Protein AF-A0A8T7CKW5-F1 (afdb_monomer_lite)

Sequence (120 aa):
MNAFRTPLTLMFVALTGCLHGYGSVAALRADAETVFRQHNQVSSELMLALPGLDPQDPLSDALSEADRAMLAACEPLNELAIAHREGQAIPAAQRRKLPGTIAGCREATAATRVLLERLP

Radius of gyration: 20.12 Å; chains: 1; bounding box: 56×38×63 Å

Secondary structure (DSSP, 8-state):
----------------------SSHHHHHHHHHHHHHHHHHHHHHHHHHGGGS-TT-HHHHHHHHHHHHHHHHHHHHHHHHHHHHTTPPPPHHHHHHHHHHHHHHHHHHHHHHHHHTT--

pLDDT: mean 83.84, std 18.57, range [36.72, 98.44]

Foldseek 3Di:
DDDDDDDDPPPPPPPPPDPPPQPDPVSLVVLLVVLVVLLVVLVVLCVVPLVVDDPPDPLSVVLVVLNVQLCVLQVLSVVVVVCVVVVHDDDPVSVVCSVVSSVSNNVSSVSSVVSSVPDD

Structure (mmCIF, N/CA/C/O backbone):
data_AF-A0A8T7CKW5-F1
#
_entry.id   AF-A0A8T7CKW5-F1
#
loop_
_atom_site.group_PDB
_atom_site.id
_atom_site.type_symbol
_atom_site.label_atom_id
_atom_site.label_alt_id
_atom_site.label_comp_id
_atom_site.label_asym_id
_atom_site.label_entity_id
_atom_site.label_seq_id
_atom_site.pdbx_PDB_ins_code
_atom_site.Cartn_x
_atom_site.Cartn_y
_atom_site.Cartn_z
_atom_site.occupancy
_atom_site.B_iso_or_equiv
_atom_site.auth_seq_id
_atom_site.auth_comp_id
_atom_site.auth_asym_id
_atom_site.auth_atom_id
_atom_site.pdbx_PDB_model_num
ATOM 1 N N . MET A 1 1 ? -38.520 27.308 -40.537 1.00 42.59 1 MET A N 1
ATOM 2 C CA . MET A 1 1 ? -37.134 27.426 -40.032 1.00 42.59 1 MET A CA 1
ATOM 3 C C . MET A 1 1 ? -37.139 26.829 -38.635 1.00 42.59 1 MET A C 1
ATOM 5 O O . MET A 1 1 ? -37.649 27.452 -37.716 1.00 42.59 1 MET A O 1
ATOM 9 N N . ASN A 1 2 ? -36.744 25.559 -38.529 1.00 36.72 2 ASN A N 1
ATOM 10 C CA . ASN A 1 2 ? -36.928 24.739 -37.331 1.00 36.72 2 ASN A CA 1
ATOM 11 C C . ASN A 1 2 ? -35.720 24.881 -36.404 1.00 36.72 2 ASN A C 1
ATOM 13 O O . ASN A 1 2 ? -34.601 24.554 -36.791 1.00 36.72 2 ASN A O 1
ATOM 17 N N . ALA A 1 3 ? -35.965 25.357 -35.184 1.00 42.66 3 ALA A N 1
ATOM 18 C CA . ALA A 1 3 ? -34.990 25.377 -34.107 1.00 42.66 3 ALA A CA 1
ATOM 19 C C . ALA A 1 3 ? -34.771 23.944 -33.593 1.00 42.66 3 ALA A C 1
ATOM 21 O O . ALA A 1 3 ? -35.675 23.331 -33.021 1.00 42.66 3 ALA A O 1
ATOM 22 N N . PHE A 1 4 ? -33.574 23.403 -33.820 1.00 43.09 4 PHE A N 1
ATOM 23 C CA . PHE A 1 4 ? -33.149 22.126 -33.258 1.00 43.09 4 PHE A CA 1
ATOM 24 C C . PHE A 1 4 ? -32.917 22.284 -31.752 1.00 43.09 4 PHE A C 1
ATOM 26 O O . PHE A 1 4 ? -31.966 22.921 -31.306 1.00 43.09 4 PHE A O 1
ATOM 33 N N . ARG A 1 5 ? -33.819 21.689 -30.969 1.00 47.44 5 ARG A N 1
ATOM 34 C CA . ARG A 1 5 ? -33.602 21.329 -29.568 1.00 47.44 5 ARG A CA 1
ATOM 35 C C . ARG A 1 5 ? -32.653 20.130 -29.533 1.00 47.44 5 ARG A C 1
ATOM 37 O O . ARG A 1 5 ? -33.051 19.043 -29.941 1.00 47.44 5 ARG A O 1
ATOM 44 N N . THR A 1 6 ? -31.441 20.297 -29.021 1.00 47.09 6 THR A N 1
ATOM 45 C CA . THR A 1 6 ? -30.601 19.169 -28.590 1.00 47.09 6 THR A CA 1
ATOM 46 C C . THR A 1 6 ? -30.692 19.023 -27.073 1.00 47.09 6 THR A C 1
ATOM 48 O O . THR A 1 6 ? -30.446 20.000 -26.360 1.00 47.09 6 THR A O 1
ATOM 51 N N . PRO A 1 7 ? -31.083 17.845 -26.559 1.00 48.16 7 PRO A N 1
ATOM 52 C CA . PRO A 1 7 ? -31.184 17.605 -25.133 1.00 48.16 7 PRO A CA 1
ATOM 53 C C . PRO A 1 7 ? -29.799 17.465 -24.497 1.00 48.16 7 PRO A C 1
ATOM 55 O O . PRO A 1 7 ? -28.879 16.872 -25.054 1.00 48.16 7 PRO A O 1
ATOM 58 N N . LEU A 1 8 ? -29.717 18.027 -23.296 1.00 44.16 8 LEU A N 1
ATOM 59 C CA . LEU A 1 8 ? -28.691 17.854 -22.284 1.00 44.16 8 LEU A CA 1
ATOM 60 C C . LEU A 1 8 ? -28.488 16.350 -22.017 1.00 44.16 8 LEU A C 1
ATOM 62 O O . LEU A 1 8 ? -29.241 15.742 -21.256 1.00 44.16 8 LEU A O 1
ATOM 66 N N . THR A 1 9 ? -27.504 15.730 -22.668 1.00 44.56 9 THR A N 1
ATOM 67 C CA . THR A 1 9 ? -27.091 14.360 -22.353 1.00 44.56 9 THR A CA 1
ATOM 68 C C . THR A 1 9 ? -26.414 14.389 -20.989 1.00 44.56 9 THR A C 1
ATOM 70 O O . THR A 1 9 ? -25.227 14.687 -20.870 1.00 44.56 9 THR A O 1
ATOM 73 N N . LEU A 1 10 ? -27.203 14.128 -19.944 1.00 43.72 10 LEU A N 1
ATOM 74 C CA . LEU A 1 10 ? -26.719 13.725 -18.633 1.00 43.72 10 LEU A CA 1
ATOM 75 C C . LEU A 1 10 ? -25.820 12.503 -18.831 1.00 43.72 10 LEU A C 1
ATOM 77 O O . LEU A 1 10 ? -26.285 11.370 -18.951 1.00 43.72 10 LEU A O 1
ATOM 81 N N . MET A 1 11 ? -24.518 12.745 -18.879 1.00 40.19 11 MET A N 1
ATOM 82 C CA . MET A 1 11 ? -23.512 11.710 -18.758 1.00 40.19 11 MET A CA 1
ATOM 83 C C . MET A 1 11 ? -23.482 11.314 -17.277 1.00 40.19 11 MET A C 1
ATOM 85 O O . MET A 1 11 ? -22.669 11.795 -16.493 1.00 40.19 11 MET A O 1
ATOM 89 N N . PHE A 1 12 ? -24.447 10.478 -16.880 1.00 41.03 12 PHE A N 1
ATOM 90 C CA . PHE A 1 12 ? -24.361 9.657 -15.678 1.00 41.03 12 PHE A CA 1
ATOM 91 C C . PHE A 1 12 ? -23.178 8.708 -15.890 1.00 41.03 12 PHE A C 1
ATOM 93 O O . PHE A 1 12 ? -23.331 7.579 -16.351 1.00 41.03 12 PHE A O 1
ATOM 100 N N . VAL A 1 13 ? -21.969 9.190 -15.601 1.00 50.91 13 VAL A N 1
ATOM 101 C CA . VAL A 1 13 ? -20.843 8.306 -15.326 1.00 50.91 13 VAL A CA 1
ATOM 102 C C . VAL A 1 13 ? -21.226 7.579 -14.050 1.00 50.91 13 VAL A C 1
ATOM 104 O O . VAL A 1 13 ? -21.211 8.138 -12.954 1.00 50.91 13 VAL A O 1
ATOM 107 N N . ALA A 1 14 ? -21.674 6.344 -14.231 1.00 44.38 14 ALA A N 1
ATOM 108 C CA . ALA A 1 14 ? -21.923 5.408 -13.165 1.00 44.38 14 ALA A CA 1
ATOM 109 C C . ALA A 1 14 ? -20.583 5.141 -12.460 1.00 44.38 14 ALA A C 1
ATOM 111 O O . ALA A 1 14 ? -19.831 4.243 -12.827 1.00 44.38 14 ALA A O 1
ATOM 112 N N . LEU A 1 15 ? -20.279 5.945 -11.439 1.00 45.91 15 LEU A N 1
ATOM 113 C CA . LEU A 1 15 ? -19.321 5.623 -10.384 1.00 45.91 15 LEU A CA 1
ATOM 114 C C . LEU A 1 15 ? -19.926 4.500 -9.530 1.00 45.91 15 LEU A C 1
ATOM 116 O O . LEU A 1 15 ? -20.249 4.671 -8.360 1.00 45.91 15 LEU A O 1
ATOM 120 N N . THR A 1 16 ? -20.131 3.334 -10.137 1.00 54.44 16 THR A N 1
ATOM 121 C CA . THR A 1 16 ? -20.467 2.085 -9.446 1.00 54.44 16 THR A CA 1
ATOM 122 C C . THR A 1 16 ? -19.165 1.413 -9.005 1.00 54.44 16 THR A C 1
ATOM 124 O O . THR A 1 16 ? -18.909 0.250 -9.285 1.00 54.44 16 THR A O 1
ATOM 127 N N . GLY A 1 17 ? -18.296 2.179 -8.343 1.00 43.62 17 GLY A N 1
ATOM 128 C CA . GLY A 1 17 ? -17.095 1.668 -7.696 1.00 43.62 17 GLY A CA 1
ATOM 129 C C . GLY A 1 17 ? -17.440 1.203 -6.286 1.00 43.62 17 GLY A C 1
ATOM 130 O O . GLY A 1 17 ? -17.514 2.009 -5.369 1.00 43.62 17 GLY A O 1
ATOM 131 N N . CYS A 1 18 ? -17.719 -0.091 -6.136 1.00 48.41 18 CYS A N 1
ATOM 132 C CA . CYS A 1 18 ? -17.523 -0.878 -4.914 1.00 48.41 18 CYS A CA 1
ATOM 133 C C . CYS A 1 18 ? -17.940 -0.262 -3.556 1.00 48.41 18 CYS A C 1
ATOM 135 O O . CYS A 1 18 ? -17.183 -0.324 -2.591 1.00 48.41 18 CYS A O 1
ATOM 137 N N . LEU A 1 19 ? -19.182 0.207 -3.396 1.00 47.59 19 LEU A N 1
ATOM 138 C CA . LEU A 1 19 ? -19.787 0.372 -2.061 1.00 47.59 19 LEU A CA 1
ATOM 139 C C . LEU A 1 19 ? -20.273 -0.988 -1.513 1.00 47.59 19 LEU A C 1
ATOM 141 O O . LEU A 1 19 ? -21.448 -1.157 -1.194 1.00 47.59 19 LEU A O 1
ATOM 145 N N . HIS A 1 20 ? -19.391 -1.987 -1.409 1.00 54.03 20 HIS A N 1
ATOM 146 C CA . HIS A 1 20 ? -19.687 -3.165 -0.589 1.00 54.03 20 HIS A CA 1
ATOM 147 C C . HIS A 1 20 ? -19.510 -2.761 0.873 1.00 54.03 20 HIS A C 1
ATOM 149 O O . HIS A 1 20 ? -18.413 -2.788 1.425 1.00 54.03 20 HIS A O 1
ATOM 155 N N . GLY A 1 21 ? -20.609 -2.314 1.483 1.00 54.00 21 GLY A N 1
ATOM 156 C CA . GLY A 1 21 ? -20.665 -2.020 2.906 1.00 54.00 21 GLY A CA 1
ATOM 157 C C . GLY A 1 21 ? -20.186 -3.229 3.704 1.00 54.00 21 GLY A C 1
ATOM 158 O O . GLY A 1 21 ? -20.723 -4.327 3.573 1.00 54.00 21 GLY A O 1
ATOM 159 N N . TYR A 1 22 ? -19.158 -3.027 4.521 1.00 59.34 22 TYR A N 1
ATOM 160 C CA . TYR A 1 22 ? -18.660 -4.039 5.440 1.00 59.34 22 TYR A CA 1
ATOM 161 C C . TYR A 1 22 ? -19.802 -4.515 6.342 1.00 59.34 22 TYR A C 1
ATOM 163 O O . TYR A 1 22 ? -20.263 -3.774 7.207 1.00 59.34 22 TYR A O 1
ATOM 171 N N . GLY A 1 23 ? -20.269 -5.751 6.140 1.00 64.69 23 GLY A N 1
ATOM 172 C CA . GLY A 1 23 ? -21.421 -6.309 6.860 1.00 64.69 23 GLY A CA 1
ATOM 173 C C . GLY A 1 23 ? -21.220 -6.437 8.377 1.00 64.69 23 GLY A C 1
ATOM 174 O O . GLY A 1 23 ? -22.176 -6.693 9.103 1.00 64.69 23 GLY A O 1
ATOM 175 N N . SER A 1 24 ? -19.990 -6.257 8.875 1.00 80.88 24 SER A N 1
ATOM 176 C CA . SER A 1 24 ? -19.670 -6.162 10.302 1.00 80.88 24 SER A CA 1
ATOM 177 C C . SER A 1 24 ? -18.294 -5.526 10.546 1.00 80.88 24 SER A C 1
ATOM 179 O O . SER A 1 24 ? -17.441 -5.478 9.658 1.00 80.88 24 SER A O 1
ATOM 181 N N . VAL A 1 25 ? -18.038 -5.104 11.791 1.00 80.62 25 VAL A N 1
ATOM 182 C CA . VAL A 1 25 ? -16.701 -4.669 12.249 1.00 80.62 25 VAL A CA 1
ATOM 183 C C . VAL A 1 25 ? -15.666 -5.792 12.112 1.00 80.62 25 VAL A C 1
ATOM 185 O O . VAL A 1 25 ? -14.515 -5.529 11.775 1.00 80.62 25 VAL A O 1
ATOM 188 N N . ALA A 1 26 ? -16.069 -7.047 12.330 1.00 82.38 26 ALA A N 1
ATOM 189 C CA . ALA A 1 26 ? -15.192 -8.200 12.147 1.00 82.38 26 ALA A CA 1
ATOM 190 C C . ALA A 1 26 ? -14.774 -8.366 10.676 1.00 82.38 26 ALA A C 1
ATOM 192 O O . ALA A 1 26 ? -13.597 -8.588 10.404 1.00 82.38 26 ALA A O 1
ATOM 193 N N . ALA A 1 27 ? -15.708 -8.178 9.736 1.00 85.94 27 ALA A N 1
ATOM 194 C CA . ALA A 1 27 ? -15.407 -8.199 8.305 1.00 85.94 27 ALA A CA 1
ATOM 195 C C . ALA A 1 27 ? -14.449 -7.063 7.913 1.00 85.94 27 ALA A C 1
ATOM 197 O O . ALA A 1 27 ? -13.462 -7.306 7.229 1.00 85.94 27 ALA A O 1
ATOM 198 N N . LEU A 1 28 ? -14.687 -5.845 8.411 1.00 84.94 28 LEU A N 1
ATOM 199 C CA . LEU A 1 28 ? -13.803 -4.693 8.195 1.00 84.94 28 LEU A CA 1
ATOM 200 C C . LEU A 1 28 ? -12.380 -4.943 8.716 1.00 84.94 28 LEU A C 1
ATOM 202 O O . LEU A 1 28 ? -11.406 -4.599 8.053 1.00 84.94 28 LEU A O 1
ATOM 206 N N . ARG A 1 29 ? -12.254 -5.577 9.887 1.00 85.88 29 ARG A N 1
ATOM 207 C CA . ARG A 1 29 ? -10.960 -5.951 10.469 1.00 85.88 29 ARG A CA 1
ATOM 208 C C . ARG A 1 29 ? -10.231 -6.994 9.622 1.00 85.88 29 ARG A C 1
ATOM 210 O O . ARG A 1 29 ? -9.057 -6.802 9.324 1.00 85.88 29 ARG A O 1
ATOM 217 N N . ALA A 1 30 ? -10.913 -8.076 9.252 1.00 89.38 30 ALA A N 1
ATOM 218 C CA . ALA A 1 30 ? -10.330 -9.135 8.428 1.00 89.38 30 ALA A CA 1
ATOM 219 C C . ALA A 1 30 ? -9.855 -8.596 7.069 1.00 89.38 30 ALA A C 1
ATOM 221 O O . ALA A 1 30 ? -8.818 -9.007 6.541 1.00 89.38 30 ALA A O 1
ATOM 222 N N . ASP A 1 31 ? -10.599 -7.636 6.527 1.00 90.69 31 ASP A N 1
ATOM 223 C CA . ASP A 1 31 ? -10.266 -6.993 5.271 1.00 90.69 31 ASP A CA 1
ATOM 224 C C . ASP A 1 31 ? -9.053 -6.065 5.381 1.00 90.69 31 ASP A C 1
ATOM 226 O O . ASP A 1 31 ? -8.122 -6.174 4.585 1.00 90.69 31 ASP A O 1
ATOM 230 N N . ALA A 1 32 ? -9.012 -5.225 6.420 1.00 91.50 32 ALA A N 1
ATOM 231 C CA . ALA A 1 32 ? -7.851 -4.397 6.732 1.00 91.50 32 ALA A CA 1
ATOM 232 C C . ALA A 1 32 ? -6.579 -5.243 6.874 1.00 91.50 32 ALA A C 1
ATOM 234 O O . ALA A 1 32 ? -5.555 -4.915 6.288 1.00 91.50 32 ALA A O 1
ATOM 235 N N . GLU A 1 33 ? -6.653 -6.357 7.607 1.00 92.06 33 GLU A N 1
ATOM 236 C CA . GLU A 1 33 ? -5.527 -7.272 7.807 1.00 92.06 33 GLU A CA 1
ATOM 237 C C . GLU A 1 33 ? -5.050 -7.901 6.491 1.00 92.06 33 GLU A C 1
ATOM 239 O O . GLU A 1 33 ? -3.850 -8.040 6.251 1.00 92.06 33 GLU A O 1
ATOM 244 N N . THR A 1 34 ? -5.988 -8.251 5.611 1.00 95.62 34 THR A N 1
ATOM 245 C CA . THR A 1 34 ? -5.672 -8.783 4.283 1.00 95.62 34 THR A CA 1
ATOM 246 C C . THR A 1 34 ? -4.940 -7.753 3.433 1.00 95.62 34 THR A C 1
ATOM 248 O O . THR A 1 34 ? -3.888 -8.071 2.882 1.00 95.62 34 THR A O 1
ATOM 251 N N . VAL A 1 35 ? -5.442 -6.518 3.382 1.00 96.12 35 VAL A N 1
ATOM 252 C CA . VAL A 1 35 ? -4.796 -5.420 2.650 1.00 96.12 35 VAL A CA 1
ATOM 253 C C . VAL A 1 35 ? 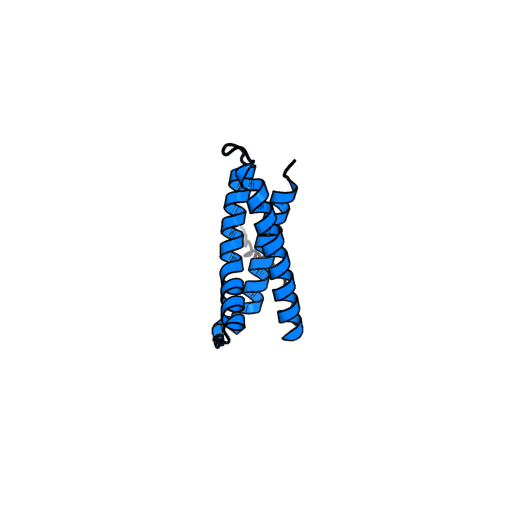-3.415 -5.111 3.224 1.00 96.12 35 VAL A C 1
ATOM 255 O O . VAL A 1 35 ? -2.464 -4.961 2.467 1.00 96.12 35 VAL A O 1
ATOM 258 N N . PHE A 1 36 ? -3.267 -5.110 4.550 1.00 94.69 36 PHE A N 1
ATOM 259 C CA . PHE A 1 36 ? -1.982 -4.869 5.209 1.00 94.69 36 PHE A CA 1
ATOM 260 C C . PHE A 1 36 ? -0.928 -5.917 4.830 1.00 94.69 36 PHE A C 1
ATOM 262 O O . PHE A 1 36 ? 0.213 -5.581 4.518 1.00 94.69 36 PHE A O 1
ATOM 269 N N . ARG A 1 37 ? -1.310 -7.202 4.812 1.00 95.44 37 ARG A N 1
ATOM 270 C CA . ARG A 1 37 ? -0.418 -8.282 4.362 1.00 95.44 37 ARG A CA 1
ATOM 271 C C . ARG A 1 37 ? -0.006 -8.109 2.903 1.00 95.44 37 ARG A C 1
ATOM 273 O O . ARG A 1 37 ? 1.166 -8.288 2.589 1.00 95.44 37 ARG A O 1
ATOM 280 N N . GLN A 1 38 ? -0.955 -7.761 2.034 1.00 97.44 38 GLN A N 1
ATOM 281 C CA . GLN A 1 38 ? -0.692 -7.546 0.610 1.00 97.44 38 GLN A CA 1
ATOM 282 C C . GLN A 1 38 ? 0.255 -6.366 0.384 1.00 97.44 38 GLN A C 1
ATOM 284 O O . GLN A 1 38 ? 1.229 -6.516 -0.351 1.00 97.44 38 GLN A O 1
ATOM 289 N N . HIS A 1 39 ? 0.008 -5.237 1.053 1.00 97.25 39 HIS A N 1
ATOM 290 C CA . HIS A 1 39 ? 0.882 -4.067 1.019 1.00 97.25 39 HIS A CA 1
ATOM 291 C C . HIS A 1 39 ? 2.306 -4.437 1.447 1.00 97.25 39 HIS A C 1
ATOM 293 O O . HIS A 1 39 ? 3.244 -4.227 0.688 1.00 97.25 39 HIS A O 1
ATOM 299 N N . ASN A 1 40 ? 2.469 -5.083 2.606 1.00 96.00 40 ASN A N 1
ATOM 300 C CA . ASN A 1 40 ? 3.789 -5.475 3.108 1.00 96.00 40 ASN A CA 1
ATOM 301 C C . ASN A 1 40 ? 4.537 -6.411 2.153 1.00 96.00 40 ASN A C 1
ATOM 303 O O . ASN A 1 40 ? 5.753 -6.292 1.993 1.00 96.00 40 ASN A O 1
ATOM 307 N N . GLN A 1 41 ? 3.818 -7.343 1.523 1.00 98.00 41 GLN A N 1
ATOM 308 C CA . GLN A 1 41 ? 4.399 -8.230 0.526 1.00 98.00 41 GLN A CA 1
ATOM 309 C C . GLN A 1 41 ? 4.896 -7.435 -0.693 1.00 98.00 41 GLN A C 1
ATOM 311 O O . GLN A 1 41 ? 6.059 -7.567 -1.062 1.00 98.00 41 GLN A O 1
ATOM 316 N N . VAL A 1 42 ? 4.050 -6.575 -1.275 1.00 98.06 42 VAL A N 1
ATOM 317 C CA . VAL A 1 42 ? 4.408 -5.724 -2.428 1.00 98.06 42 VAL A CA 1
ATOM 318 C C . VAL A 1 42 ? 5.588 -4.805 -2.102 1.00 98.06 42 VAL A C 1
ATOM 320 O O . VAL A 1 42 ? 6.543 -4.757 -2.870 1.00 98.06 42 VAL A O 1
ATOM 323 N N . SER A 1 43 ? 5.571 -4.130 -0.951 1.00 97.06 43 SER A N 1
ATOM 324 C CA . SER A 1 43 ? 6.663 -3.248 -0.517 1.00 97.06 43 SER A CA 1
ATOM 325 C C . SER A 1 43 ? 7.986 -4.003 -0.358 1.00 97.06 43 SER A C 1
ATOM 327 O O . SER A 1 43 ? 9.039 -3.501 -0.743 1.00 97.06 43 SER A O 1
ATOM 329 N N . SER A 1 44 ? 7.949 -5.230 0.175 1.00 97.44 44 SER A N 1
ATOM 330 C CA . SER A 1 44 ? 9.153 -6.062 0.314 1.00 97.44 44 SER A CA 1
ATOM 331 C C . SER A 1 44 ? 9.727 -6.463 -1.045 1.00 97.44 44 SER A C 1
ATOM 333 O O . SER A 1 44 ? 10.940 -6.449 -1.231 1.00 97.44 44 SER A O 1
ATOM 335 N N . GLU A 1 45 ? 8.865 -6.802 -2.004 1.00 97.25 45 GLU A N 1
ATOM 336 C CA . GLU A 1 45 ? 9.278 -7.132 -3.369 1.00 97.25 45 GLU A CA 1
ATOM 337 C C . GLU A 1 45 ? 9.869 -5.916 -4.098 1.00 97.25 45 GLU A C 1
ATOM 339 O O . GLU A 1 45 ? 10.931 -6.033 -4.705 1.00 97.25 45 GLU A O 1
ATOM 344 N N . LEU A 1 46 ? 9.254 -4.734 -3.972 1.00 96.00 46 LEU A N 1
ATOM 345 C CA . LEU A 1 46 ? 9.796 -3.481 -4.511 1.00 96.00 46 LEU A CA 1
ATOM 346 C C . LEU A 1 46 ? 11.179 -3.154 -3.949 1.00 96.00 46 LEU A C 1
ATOM 348 O O . LEU A 1 46 ? 12.080 -2.799 -4.706 1.00 96.00 46 LEU A O 1
ATOM 352 N N . MET A 1 47 ? 11.362 -3.312 -2.636 1.00 95.06 47 MET A N 1
ATOM 353 C CA . MET A 1 47 ? 12.643 -3.063 -1.973 1.00 95.06 47 MET A CA 1
ATOM 354 C C . MET A 1 47 ? 13.768 -3.949 -2.534 1.00 95.06 47 MET A C 1
ATOM 356 O O . MET A 1 47 ? 14.922 -3.525 -2.570 1.00 95.06 47 MET A O 1
ATOM 360 N N . LEU A 1 48 ? 13.440 -5.165 -2.981 1.00 95.12 48 LEU A N 1
ATOM 361 C CA . LEU A 1 48 ? 14.390 -6.084 -3.610 1.00 95.12 48 LEU A CA 1
ATOM 362 C C . LEU A 1 48 ? 14.595 -5.792 -5.102 1.00 95.12 48 LEU A C 1
ATOM 364 O O . LEU A 1 48 ? 15.707 -5.948 -5.599 1.00 95.12 48 LEU A O 1
ATOM 368 N N . ALA A 1 49 ? 13.542 -5.380 -5.810 1.00 92.88 49 ALA A N 1
ATOM 369 C CA . ALA A 1 49 ? 13.570 -5.177 -7.254 1.00 92.88 49 ALA A CA 1
ATOM 370 C C . ALA A 1 49 ? 14.203 -3.839 -7.668 1.00 92.88 49 ALA A C 1
ATOM 372 O O . ALA A 1 49 ? 15.089 -3.824 -8.520 1.00 92.88 49 ALA A O 1
ATOM 373 N N . LEU A 1 50 ? 13.776 -2.721 -7.063 1.00 91.75 50 LEU A N 1
ATOM 374 C CA . LEU A 1 50 ? 14.132 -1.362 -7.500 1.00 91.75 50 LEU A CA 1
ATOM 375 C C . LEU A 1 50 ? 15.648 -1.106 -7.611 1.00 91.75 50 LEU A C 1
ATOM 377 O O . LEU A 1 50 ? 16.059 -0.522 -8.613 1.00 91.75 50 LEU A O 1
ATOM 381 N N . PRO A 1 51 ? 16.512 -1.552 -6.673 1.00 92.62 51 PRO A N 1
ATOM 382 C CA . PRO A 1 51 ? 17.955 -1.315 -6.780 1.00 92.62 51 PRO A CA 1
ATOM 383 C C . PRO A 1 51 ? 18.626 -1.996 -7.981 1.00 92.62 51 PRO A C 1
ATOM 385 O O . PRO A 1 51 ? 19.742 -1.624 -8.340 1.00 92.62 51 PRO A O 1
ATOM 388 N N . GLY A 1 52 ? 17.989 -3.019 -8.563 1.00 90.56 52 GLY A N 1
ATOM 389 C CA . GLY A 1 52 ? 18.507 -3.771 -9.706 1.00 90.56 52 GLY A CA 1
ATOM 390 C C . GLY A 1 52 ? 18.053 -3.249 -11.070 1.00 90.56 52 GLY A C 1
ATOM 391 O O . GLY A 1 52 ? 18.509 -3.775 -12.084 1.00 90.56 52 GLY A O 1
ATOM 392 N N . LEU A 1 53 ? 17.161 -2.255 -11.116 1.00 91.88 53 LEU A N 1
ATOM 393 C CA . LEU A 1 53 ? 16.625 -1.716 -12.366 1.00 91.88 53 LEU A CA 1
ATOM 394 C C . LEU A 1 53 ? 17.509 -0.605 -12.928 1.00 91.88 53 LEU A C 1
ATOM 396 O O . LEU A 1 53 ? 18.107 0.174 -12.185 1.00 91.88 53 LEU A O 1
ATOM 400 N N . ASP A 1 54 ? 17.549 -0.507 -14.257 1.00 92.94 54 ASP A N 1
ATOM 401 C CA . ASP A 1 54 ? 18.153 0.638 -14.934 1.00 92.94 54 ASP A CA 1
ATOM 402 C C . ASP A 1 54 ? 17.339 1.906 -14.603 1.00 92.94 54 ASP A C 1
ATOM 404 O O . ASP A 1 54 ? 16.132 1.936 -14.861 1.00 92.94 54 ASP A O 1
ATOM 408 N N . PRO A 1 55 ? 17.955 2.971 -14.056 1.00 89.38 55 PRO A N 1
ATOM 409 C CA . PRO A 1 55 ? 17.273 4.240 -13.809 1.00 89.38 55 PRO A CA 1
ATOM 410 C C . PRO A 1 55 ? 16.722 4.925 -15.069 1.00 89.38 55 PRO A C 1
ATOM 412 O O . PRO A 1 55 ? 15.973 5.884 -14.942 1.00 89.38 55 PRO A O 1
ATOM 415 N N . GLN A 1 56 ? 17.126 4.501 -16.271 1.00 92.12 56 GLN A N 1
ATOM 416 C CA .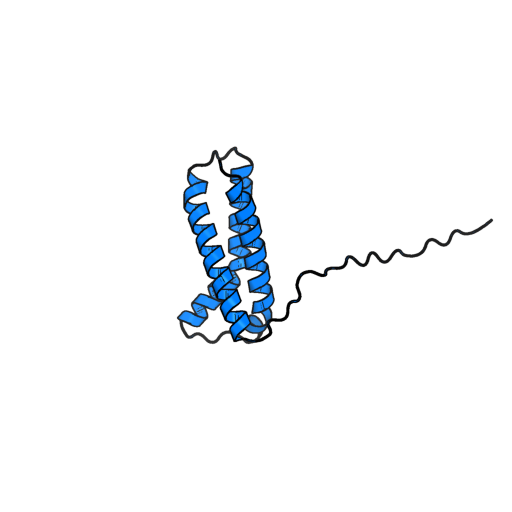 GLN A 1 56 ? 16.583 4.999 -17.539 1.00 92.12 56 GLN A CA 1
ATOM 417 C C . GLN A 1 56 ? 15.413 4.153 -18.070 1.00 92.12 56 GLN A C 1
ATOM 419 O O . GLN A 1 56 ? 14.804 4.527 -19.074 1.00 92.12 56 GLN A O 1
ATOM 424 N N . ASP A 1 57 ? 15.096 3.018 -17.437 1.00 93.31 57 ASP A N 1
ATOM 425 C CA . ASP A 1 57 ? 13.951 2.192 -17.817 1.00 93.31 57 ASP A CA 1
ATOM 426 C C . ASP A 1 57 ? 12.641 2.881 -17.386 1.00 93.31 57 ASP A C 1
ATOM 428 O O . ASP A 1 57 ? 12.439 3.116 -16.189 1.00 93.31 57 ASP A O 1
ATOM 432 N N . PRO A 1 58 ? 11.699 3.158 -18.311 1.00 94.38 58 PRO A N 1
ATOM 433 C CA . PRO A 1 58 ? 10.385 3.698 -17.966 1.00 94.38 58 PRO A CA 1
ATOM 434 C C . PRO A 1 58 ? 9.620 2.8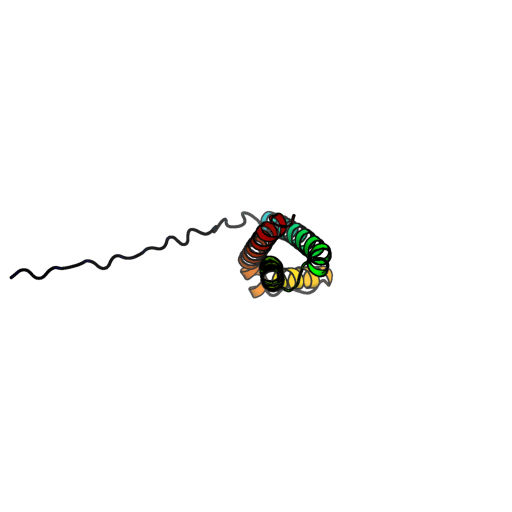74 -16.919 1.00 94.38 58 PRO A C 1
ATOM 436 O O . PRO A 1 58 ? 8.783 3.419 -16.196 1.00 94.38 58 PRO A O 1
ATOM 439 N N . LEU A 1 59 ? 9.875 1.564 -16.827 1.00 93.81 59 LEU A N 1
ATOM 440 C CA . LEU A 1 59 ? 9.286 0.708 -15.801 1.00 93.81 59 LEU A CA 1
ATOM 441 C C . LEU A 1 59 ? 9.841 1.021 -14.404 1.00 93.81 59 LEU A C 1
ATOM 443 O O . LEU A 1 59 ? 9.082 0.963 -13.438 1.00 93.81 59 LEU A O 1
ATOM 447 N N . SER A 1 60 ? 11.117 1.399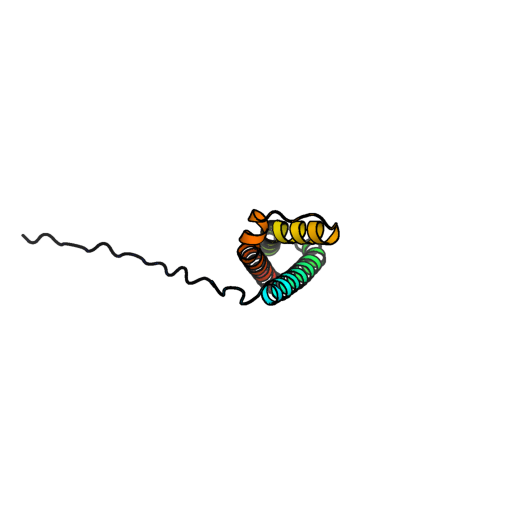 -14.294 1.00 94.62 60 SER A N 1
ATOM 448 C CA . SER A 1 60 ? 11.750 1.806 -13.032 1.00 94.62 60 SER A CA 1
ATOM 449 C C . SER A 1 60 ? 11.101 3.072 -12.464 1.00 94.62 60 SER A C 1
ATOM 451 O O . SER A 1 60 ? 10.701 3.111 -11.294 1.00 94.62 60 SER A O 1
ATOM 453 N N . ASP A 1 61 ? 10.880 4.074 -13.320 1.00 94.88 61 ASP A N 1
ATOM 454 C CA . ASP A 1 61 ? 10.161 5.301 -12.961 1.00 94.88 61 ASP A CA 1
ATOM 455 C C . ASP A 1 61 ? 8.703 5.014 -12.575 1.00 94.88 61 ASP A C 1
ATOM 457 O O . ASP A 1 61 ? 8.211 5.515 -11.558 1.00 94.88 61 ASP A O 1
ATOM 461 N N . ALA A 1 62 ? 8.011 4.173 -13.352 1.00 96.12 62 ALA A N 1
ATOM 462 C CA . ALA A 1 62 ? 6.624 3.803 -13.082 1.00 96.12 62 ALA A CA 1
ATOM 463 C C . ALA A 1 62 ? 6.466 3.049 -11.752 1.00 96.12 62 ALA A C 1
ATOM 465 O O . ALA A 1 62 ? 5.538 3.335 -10.996 1.00 96.12 62 ALA A O 1
ATOM 466 N N . LEU A 1 63 ? 7.370 2.112 -11.447 1.00 96.50 63 LEU A N 1
ATOM 467 C CA . LEU A 1 63 ? 7.389 1.387 -10.174 1.00 96.50 63 LEU A CA 1
ATOM 468 C C . LEU A 1 63 ? 7.684 2.324 -9.002 1.00 96.50 63 LEU A C 1
ATOM 470 O O . LEU A 1 63 ? 7.019 2.230 -7.975 1.00 96.50 63 LEU A O 1
ATOM 474 N N . SER A 1 64 ? 8.622 3.258 -9.169 1.00 95.44 64 SER A N 1
ATOM 475 C CA . SER A 1 64 ? 8.959 4.246 -8.138 1.00 95.44 64 SER A CA 1
ATOM 476 C C . SER A 1 64 ? 7.791 5.192 -7.833 1.00 95.44 64 SER A C 1
ATOM 478 O O . SER A 1 64 ? 7.536 5.518 -6.674 1.00 95.44 64 SER A O 1
ATOM 480 N N . GLU A 1 65 ? 7.056 5.639 -8.855 1.00 96.88 65 GLU A N 1
ATOM 481 C CA . GLU A 1 65 ? 5.852 6.455 -8.662 1.00 96.88 65 GLU A CA 1
ATOM 482 C C . GLU A 1 65 ? 4.718 5.649 -8.019 1.00 96.88 65 GLU A C 1
ATOM 484 O O . GLU A 1 65 ? 4.064 6.129 -7.092 1.00 96.88 65 GLU A O 1
ATOM 489 N N . ALA A 1 66 ? 4.511 4.407 -8.460 1.00 97.38 66 ALA A N 1
ATOM 490 C CA . ALA A 1 66 ? 3.504 3.528 -7.881 1.00 97.38 66 ALA A CA 1
ATOM 491 C C . ALA A 1 66 ? 3.800 3.183 -6.413 1.00 97.38 66 ALA A C 1
ATOM 493 O O . ALA A 1 66 ? 2.871 3.131 -5.609 1.00 97.38 66 ALA A O 1
ATOM 494 N N . ASP A 1 67 ? 5.070 3.008 -6.035 1.00 97.44 67 ASP A N 1
ATOM 495 C CA . ASP A 1 67 ? 5.479 2.824 -4.639 1.00 97.44 67 ASP A CA 1
ATOM 496 C C . ASP A 1 67 ? 5.115 4.046 -3.784 1.00 97.44 67 ASP A C 1
ATOM 498 O O . ASP A 1 67 ? 4.415 3.917 -2.779 1.00 97.44 67 ASP A O 1
ATOM 502 N N . ARG A 1 68 ? 5.468 5.261 -4.232 1.00 97.50 68 ARG A N 1
ATOM 503 C CA . ARG A 1 68 ? 5.079 6.504 -3.540 1.00 97.50 68 ARG A CA 1
ATOM 504 C C . ARG A 1 68 ? 3.564 6.628 -3.378 1.00 97.50 68 ARG A C 1
ATOM 506 O O . ARG A 1 68 ? 3.088 6.972 -2.293 1.00 97.50 68 ARG A O 1
ATOM 513 N N . ALA A 1 69 ? 2.807 6.348 -4.437 1.00 97.88 69 ALA A N 1
ATOM 514 C CA . ALA A 1 69 ? 1.350 6.402 -4.413 1.00 97.88 69 ALA A CA 1
ATOM 515 C C . ALA A 1 69 ? 0.750 5.350 -3.463 1.00 97.88 69 ALA A C 1
ATOM 517 O O . ALA A 1 69 ? -0.168 5.658 -2.700 1.00 97.88 69 ALA A O 1
ATOM 518 N N . MET A 1 70 ? 1.290 4.129 -3.467 1.00 98.19 70 MET A N 1
ATOM 519 C CA . MET A 1 70 ? 0.896 3.055 -2.556 1.00 98.19 70 MET A CA 1
ATOM 520 C C . MET A 1 70 ? 1.169 3.427 -1.100 1.00 98.19 70 MET A C 1
ATOM 522 O O . MET A 1 70 ? 0.262 3.317 -0.276 1.00 98.19 70 MET A O 1
ATOM 526 N N . LEU A 1 71 ? 2.373 3.912 -0.784 1.00 97.19 71 LEU A N 1
ATOM 527 C CA . LEU A 1 71 ? 2.733 4.364 0.560 1.00 97.19 71 LEU A CA 1
ATOM 528 C C . LEU A 1 71 ? 1.775 5.457 1.042 1.00 97.19 71 LEU A C 1
ATOM 530 O O . LEU A 1 71 ? 1.196 5.329 2.116 1.00 97.19 71 LEU A O 1
ATOM 534 N N . ALA A 1 72 ? 1.515 6.477 0.220 1.00 97.62 72 ALA A N 1
ATOM 535 C CA . ALA A 1 72 ? 0.595 7.558 0.572 1.00 97.62 72 ALA A CA 1
ATOM 536 C C . ALA A 1 72 ? -0.850 7.073 0.802 1.00 97.62 72 ALA A C 1
ATOM 538 O O . ALA A 1 72 ? -1.523 7.536 1.725 1.00 97.62 72 ALA A O 1
ATOM 539 N N . ALA A 1 73 ? -1.339 6.135 -0.015 1.00 97.06 73 ALA A N 1
ATOM 540 C CA . ALA A 1 73 ? -2.686 5.581 0.126 1.00 97.06 73 ALA A CA 1
ATOM 541 C C . ALA A 1 73 ? -2.830 4.679 1.366 1.00 97.06 73 ALA A C 1
ATOM 543 O O . ALA A 1 73 ? -3.896 4.645 1.988 1.00 97.06 73 ALA A O 1
ATOM 544 N N . CYS A 1 74 ? -1.769 3.955 1.724 1.00 96.62 74 CYS A N 1
ATOM 545 C CA . CYS A 1 74 ? -1.742 3.036 2.859 1.00 96.62 74 CYS A CA 1
ATOM 546 C C . CYS A 1 74 ? -1.359 3.707 4.186 1.00 96.62 74 CYS A C 1
ATOM 548 O O . CYS A 1 74 ? -1.688 3.165 5.242 1.00 96.62 74 CYS A O 1
ATOM 550 N N . GLU A 1 75 ? -0.757 4.900 4.159 1.00 94.56 75 GLU A N 1
ATOM 551 C CA . GLU A 1 75 ? -0.303 5.622 5.355 1.00 94.56 75 GLU A CA 1
ATOM 552 C C . GLU A 1 75 ? -1.380 5.751 6.443 1.00 94.56 75 GLU A C 1
ATOM 554 O O . GLU A 1 75 ? -1.122 5.355 7.582 1.00 94.56 75 GLU A O 1
ATOM 559 N N . PRO A 1 76 ? -2.631 6.164 6.149 1.00 92.31 76 PRO A N 1
ATOM 560 C CA . PRO A 1 76 ? -3.628 6.292 7.207 1.00 92.31 76 PRO A CA 1
ATOM 561 C C . PRO A 1 76 ? -3.986 4.939 7.843 1.00 92.31 76 PRO A C 1
ATOM 563 O O . PRO A 1 76 ? -4.371 4.890 9.010 1.00 92.31 76 PRO A O 1
ATOM 566 N N . LEU A 1 77 ? -3.874 3.830 7.099 1.00 90.25 77 LEU A N 1
ATOM 567 C CA . LEU A 1 77 ? -4.079 2.485 7.642 1.00 90.25 77 LEU A CA 1
ATOM 568 C C . LEU A 1 77 ? -2.906 2.068 8.542 1.00 90.25 77 LEU A C 1
ATOM 570 O O . LEU A 1 77 ? -3.135 1.454 9.586 1.00 90.25 77 LEU A O 1
ATOM 574 N N . ASN A 1 78 ? -1.677 2.438 8.170 1.00 90.00 78 ASN A N 1
ATOM 575 C CA . ASN A 1 78 ? -0.466 2.211 8.960 1.00 90.00 78 ASN A CA 1
ATOM 576 C C . ASN A 1 78 ? -0.516 2.968 10.291 1.00 90.00 78 ASN A C 1
ATOM 578 O O . ASN A 1 78 ? -0.325 2.362 11.347 1.00 90.00 78 ASN A O 1
ATOM 582 N N . GLU A 1 79 ? -0.867 4.256 10.265 1.00 89.56 79 GLU A N 1
ATOM 583 C CA . GLU A 1 79 ? -1.062 5.071 11.471 1.00 89.56 79 GLU A CA 1
ATOM 584 C C . GLU A 1 79 ? -2.091 4.443 12.420 1.00 89.56 79 GLU A C 1
ATOM 586 O O . GLU A 1 79 ? -1.890 4.378 13.633 1.00 89.56 79 GLU A O 1
ATOM 591 N N . LEU A 1 80 ? -3.194 3.925 11.874 1.00 86.62 80 LEU A N 1
ATOM 592 C CA . LEU A 1 80 ? -4.242 3.271 12.656 1.00 86.62 80 LEU A CA 1
ATOM 593 C C . LEU A 1 80 ? -3.772 1.957 13.282 1.00 86.62 80 LEU A C 1
ATOM 595 O O . LEU A 1 80 ? -4.129 1.660 14.426 1.00 86.62 80 LEU A O 1
ATOM 599 N N . ALA A 1 81 ? -2.968 1.178 12.559 1.00 86.56 81 ALA A N 1
ATOM 600 C CA . ALA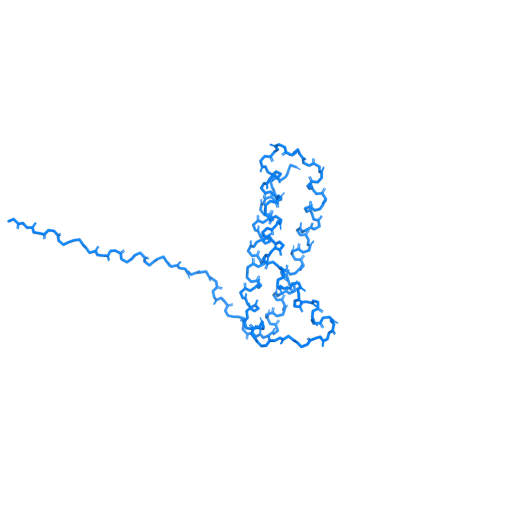 A 1 81 ? -2.355 -0.034 13.089 1.00 86.56 81 ALA A CA 1
ATOM 601 C C . ALA A 1 81 ? -1.375 0.287 14.232 1.00 86.56 81 ALA A C 1
ATOM 603 O O . ALA A 1 81 ? -1.386 -0.401 15.257 1.00 86.56 81 ALA A O 1
ATOM 604 N N . ILE A 1 82 ? -0.586 1.359 14.097 1.00 87.88 82 ILE A N 1
ATOM 605 C CA . ILE A 1 82 ? 0.321 1.860 15.140 1.00 87.88 82 ILE A CA 1
ATOM 606 C C . ILE A 1 82 ? -0.474 2.306 16.370 1.00 87.88 82 ILE A C 1
ATOM 608 O O . ILE A 1 82 ? -0.226 1.798 17.463 1.00 87.88 82 ILE A O 1
ATOM 612 N N . ALA A 1 83 ? -1.482 3.165 16.193 1.00 87.31 83 ALA A N 1
ATOM 613 C CA . ALA A 1 83 ? -2.330 3.649 17.280 1.00 87.31 83 ALA A CA 1
ATOM 614 C C . ALA A 1 83 ? -3.006 2.492 18.034 1.00 87.31 83 ALA A C 1
ATOM 616 O O . ALA A 1 83 ? -3.004 2.458 19.264 1.00 87.31 83 ALA A O 1
ATOM 617 N N . HIS A 1 84 ? -3.529 1.494 17.310 1.00 84.31 84 HIS A N 1
ATOM 618 C CA . HIS A 1 84 ? -4.103 0.295 17.920 1.00 84.31 84 HIS A CA 1
ATOM 619 C C . HIS A 1 84 ? -3.059 -0.498 18.721 1.00 84.31 84 HIS A C 1
ATOM 621 O O . HIS A 1 84 ? -3.344 -0.932 19.837 1.00 84.31 84 HIS A O 1
ATOM 627 N N . ARG A 1 85 ? -1.857 -0.710 18.170 1.00 86.50 85 ARG A N 1
ATOM 628 C CA . ARG A 1 85 ? -0.759 -1.419 18.851 1.00 86.50 85 ARG A CA 1
ATOM 629 C C . ARG A 1 85 ? -0.324 -0.702 20.131 1.00 86.50 85 ARG A C 1
ATOM 631 O O . ARG A 1 85 ? -0.023 -1.362 21.118 1.00 86.50 85 ARG A O 1
ATOM 638 N N . GLU A 1 86 ? -0.307 0.624 20.113 1.00 92.62 86 GLU A N 1
ATOM 639 C CA . GLU A 1 86 ? 0.082 1.469 21.247 1.00 92.62 86 GLU A CA 1
ATOM 640 C C . GLU A 1 86 ? -1.055 1.695 22.257 1.00 92.62 86 GLU A C 1
ATOM 642 O O . GLU A 1 86 ? -0.869 2.387 23.255 1.00 92.62 86 GLU A O 1
ATOM 647 N N . GLY A 1 87 ? -2.238 1.115 22.023 1.00 89.19 87 GLY A N 1
ATOM 648 C CA . GLY A 1 87 ? -3.402 1.288 22.894 1.00 89.19 87 GLY A CA 1
ATOM 649 C C . GLY A 1 87 ? -3.992 2.702 22.861 1.00 89.19 87 GLY A C 1
ATOM 650 O O . GLY A 1 87 ? -4.729 3.086 23.769 1.00 89.19 87 GLY A O 1
ATOM 651 N N . GLN A 1 88 ? -3.680 3.487 21.829 1.00 90.56 88 GLN A N 1
ATOM 652 C CA . GLN A 1 88 ? -4.186 4.842 21.663 1.00 90.56 88 GLN A CA 1
ATOM 653 C C . GLN A 1 88 ? -5.643 4.836 21.192 1.00 90.56 88 GLN A C 1
ATOM 655 O O . GLN A 1 88 ? -6.089 3.999 20.400 1.00 90.56 88 GLN A O 1
ATOM 660 N N . ALA A 1 89 ? -6.409 5.816 21.669 1.00 85.19 89 ALA A N 1
ATOM 661 C CA . ALA A 1 89 ? -7.790 5.986 21.252 1.00 85.19 89 ALA A CA 1
ATOM 662 C C . ALA A 1 89 ? -7.854 6.517 19.813 1.00 85.19 89 ALA A C 1
ATOM 664 O O . ALA A 1 89 ? -7.443 7.640 19.536 1.00 85.19 89 ALA A O 1
ATOM 665 N N . ILE A 1 90 ? -8.446 5.736 18.908 1.00 83.25 90 ILE A N 1
ATOM 666 C CA . ILE A 1 90 ? -8.676 6.165 17.525 1.00 83.25 90 ILE A CA 1
ATOM 667 C C . ILE A 1 90 ? -9.891 7.112 17.475 1.00 83.25 90 ILE A C 1
ATOM 669 O O . ILE A 1 90 ? -11.005 6.693 17.833 1.00 83.25 90 ILE A O 1
ATOM 673 N N . PRO A 1 91 ? -9.739 8.360 16.986 1.00 84.12 91 PRO A N 1
ATOM 674 C CA . PRO A 1 91 ? -10.844 9.302 16.851 1.00 84.12 91 PRO A CA 1
ATOM 675 C C . PRO A 1 91 ? -11.990 8.747 15.997 1.00 84.12 91 PRO A C 1
ATOM 677 O O . PRO A 1 91 ? -11.786 8.126 14.951 1.00 84.12 91 PRO A O 1
ATOM 680 N N . ALA A 1 92 ? -13.237 9.035 16.386 1.00 84.25 92 ALA A N 1
ATOM 681 C CA . ALA A 1 92 ? -14.421 8.551 15.667 1.00 84.25 92 ALA A CA 1
ATOM 682 C C . ALA A 1 92 ? -14.450 8.985 14.190 1.00 84.25 92 ALA A C 1
ATOM 684 O O . ALA A 1 92 ? -14.914 8.234 13.334 1.00 84.25 92 ALA A O 1
ATOM 685 N N . ALA A 1 93 ? -13.923 10.172 13.879 1.00 85.12 93 ALA A N 1
ATOM 686 C CA . ALA A 1 93 ? -13.802 10.651 12.507 1.00 85.12 93 ALA A CA 1
ATOM 687 C C . ALA A 1 93 ? -12.882 9.765 11.651 1.00 85.12 93 ALA A C 1
ATOM 689 O O . ALA A 1 93 ? -13.208 9.511 10.495 1.00 85.12 93 ALA A O 1
ATOM 690 N N . GLN A 1 94 ? -11.787 9.258 12.220 1.00 82.44 94 GLN A N 1
ATOM 691 C CA . GLN A 1 94 ? -10.840 8.385 11.527 1.00 82.44 94 GLN A CA 1
ATOM 692 C C . GLN A 1 94 ? -11.435 6.985 11.335 1.00 82.44 94 GLN A C 1
ATOM 694 O O . GLN A 1 94 ? -11.393 6.442 10.236 1.00 82.44 94 GLN A O 1
ATOM 699 N N . ARG A 1 95 ? -12.144 6.461 12.349 1.00 82.50 95 ARG A N 1
ATOM 700 C CA . ARG A 1 95 ? -12.897 5.195 12.229 1.00 82.50 95 ARG A CA 1
ATOM 701 C C . ARG A 1 95 ? -13.928 5.215 11.099 1.00 82.50 95 ARG A C 1
ATOM 703 O O . ARG A 1 95 ? -14.086 4.218 10.406 1.00 82.50 95 ARG A O 1
ATOM 710 N N . ARG A 1 96 ? -14.611 6.346 10.880 1.00 86.50 96 ARG A N 1
ATOM 711 C CA . ARG A 1 96 ? -15.585 6.495 9.779 1.00 86.50 96 ARG A CA 1
ATOM 712 C C . ARG A 1 96 ? -14.944 6.477 8.391 1.00 86.50 96 ARG A C 1
ATOM 714 O O . ARG A 1 96 ? -15.616 6.112 7.436 1.00 86.50 96 ARG A O 1
ATOM 721 N N . LYS A 1 97 ? -13.675 6.874 8.276 1.00 88.94 97 LYS A N 1
ATOM 722 C CA . LYS A 1 97 ? -12.932 6.871 7.008 1.00 88.94 97 LYS A CA 1
ATOM 723 C C . LYS A 1 97 ? -12.305 5.513 6.689 1.00 88.94 97 LYS A C 1
ATOM 725 O O . LYS A 1 97 ? -11.955 5.286 5.537 1.00 88.94 97 LYS A O 1
ATOM 730 N N . LEU A 1 98 ? -12.225 4.612 7.674 1.00 87.81 98 LEU A N 1
ATOM 731 C CA . LEU A 1 98 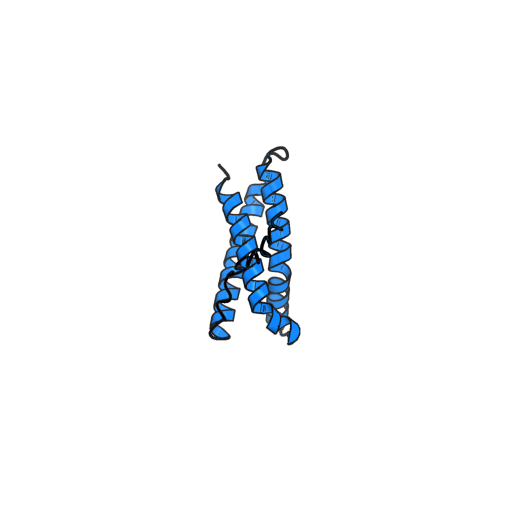? -11.546 3.320 7.562 1.00 87.81 98 LEU A CA 1
ATOM 732 C C . LEU A 1 98 ? -11.947 2.509 6.317 1.00 87.81 98 LEU A C 1
ATOM 734 O O . LEU A 1 98 ? -11.040 2.054 5.628 1.00 87.81 98 LEU A O 1
ATOM 738 N N . PRO A 1 99 ? -13.242 2.375 5.958 1.00 91.38 99 PRO A N 1
ATOM 739 C CA . PRO A 1 99 ? -13.637 1.678 4.732 1.00 91.38 99 PRO A CA 1
ATOM 740 C C . PRO A 1 99 ? -12.982 2.252 3.469 1.00 91.38 99 PRO A C 1
ATOM 742 O O . PRO A 1 99 ? -12.440 1.511 2.657 1.00 91.38 99 PRO A O 1
ATOM 745 N N . GLY A 1 100 ? -12.991 3.582 3.330 1.00 91.62 100 GLY A N 1
ATOM 746 C CA . GLY A 1 100 ? -12.390 4.266 2.185 1.00 91.62 100 GLY A CA 1
ATOM 747 C C . GLY A 1 100 ? -10.867 4.168 2.185 1.00 91.62 100 GLY A C 1
ATOM 748 O O . GLY A 1 100 ? -10.269 3.973 1.135 1.00 91.62 100 GLY A O 1
ATOM 749 N N . THR A 1 101 ? -10.238 4.232 3.360 1.00 93.12 101 THR A N 1
ATOM 750 C CA . THR A 1 101 ? -8.792 4.022 3.507 1.00 93.12 101 THR A CA 1
ATOM 751 C C . THR A 1 101 ? -8.379 2.608 3.089 1.00 93.12 101 THR A C 1
ATOM 753 O O . THR A 1 101 ? -7.414 2.453 2.347 1.00 93.12 101 THR A O 1
ATOM 756 N N . ILE A 1 102 ? -9.109 1.575 3.525 1.00 94.81 102 ILE A N 1
ATOM 757 C CA . ILE A 1 102 ? -8.817 0.181 3.155 1.00 94.81 102 ILE A CA 1
ATOM 758 C C . ILE A 1 102 ? -8.981 -0.014 1.645 1.00 94.81 102 ILE A C 1
ATOM 760 O O . ILE A 1 102 ? -8.117 -0.622 1.015 1.00 94.81 102 ILE A O 1
ATOM 764 N N . ALA A 1 103 ? -10.054 0.526 1.058 1.00 95.38 103 ALA A N 1
ATOM 765 C CA . ALA A 1 103 ? -10.274 0.476 -0.384 1.00 95.38 103 ALA A CA 1
ATOM 766 C C . ALA A 1 103 ? -9.140 1.167 -1.160 1.00 95.38 103 ALA A C 1
ATOM 768 O O . ALA A 1 103 ? -8.548 0.546 -2.039 1.00 95.38 103 ALA A O 1
ATOM 769 N N . GLY A 1 104 ? -8.765 2.392 -0.778 1.00 96.56 104 GLY A N 1
ATOM 770 C CA . GLY A 1 104 ? -7.686 3.133 -1.437 1.00 96.56 104 GLY A CA 1
ATOM 771 C C . GLY A 1 104 ? -6.327 2.432 -1.342 1.00 96.56 104 GLY A C 1
ATOM 772 O O . GLY A 1 104 ? -5.631 2.300 -2.346 1.00 96.56 104 GLY A O 1
ATOM 773 N N . CYS A 1 105 ? -5.968 1.909 -0.165 1.00 97.88 105 CYS A N 1
ATOM 774 C CA . CYS A 1 105 ? -4.727 1.150 0.004 1.00 97.88 105 CYS A CA 1
ATOM 775 C C . CYS A 1 105 ? -4.723 -0.142 -0.829 1.00 97.88 105 CYS A C 1
ATOM 777 O O . CYS A 1 105 ? -3.711 -0.471 -1.452 1.00 97.88 105 CYS A O 1
ATOM 779 N N . ARG A 1 106 ? -5.858 -0.854 -0.907 1.00 98.06 106 ARG A N 1
ATOM 780 C CA . ARG A 1 106 ? -6.006 -2.035 -1.771 1.00 98.06 106 ARG A CA 1
ATOM 781 C C . ARG A 1 106 ? -5.799 -1.689 -3.239 1.00 98.06 106 ARG A C 1
ATOM 783 O O . ARG A 1 106 ? -5.060 -2.392 -3.919 1.00 98.06 106 ARG A O 1
ATOM 790 N N . GLU A 1 107 ? -6.468 -0.648 -3.722 1.00 98.19 107 GLU A N 1
ATOM 791 C CA . GLU A 1 107 ? -6.393 -0.223 -5.121 1.00 98.19 107 GLU A CA 1
ATOM 792 C C . GLU A 1 107 ? -4.963 0.160 -5.505 1.00 98.19 107 GLU A C 1
ATOM 794 O O . GLU A 1 107 ? -4.450 -0.331 -6.510 1.00 98.19 107 GLU A O 1
ATOM 799 N N . ALA A 1 108 ? -4.285 0.950 -4.669 1.00 98.25 108 ALA A N 1
ATOM 800 C CA . ALA A 1 108 ? -2.903 1.342 -4.920 1.00 98.25 108 ALA A CA 1
ATOM 801 C C . ALA A 1 108 ? -1.945 0.138 -4.868 1.00 98.25 108 ALA A C 1
ATOM 803 O O . ALA A 1 108 ? -1.123 -0.035 -5.762 1.00 98.25 108 ALA A O 1
ATOM 804 N N . THR A 1 109 ? -2.112 -0.754 -3.885 1.00 98.44 109 THR A N 1
ATOM 805 C CA . THR A 1 109 ? -1.319 -1.992 -3.774 1.00 98.44 109 THR A CA 1
ATOM 806 C C . THR A 1 109 ? -1.509 -2.897 -4.998 1.00 98.44 109 THR A C 1
ATOM 808 O O . THR A 1 109 ? -0.543 -3.459 -5.514 1.00 98.44 109 THR A O 1
ATOM 811 N N . ALA A 1 110 ? -2.742 -3.033 -5.495 1.00 98.19 110 ALA A N 1
ATOM 812 C CA . ALA A 1 110 ? -3.043 -3.809 -6.696 1.00 98.19 110 ALA A CA 1
ATOM 813 C C . ALA A 1 110 ? -2.444 -3.175 -7.963 1.00 98.19 110 ALA A C 1
ATOM 815 O O . ALA A 1 110 ? -1.910 -3.890 -8.809 1.00 98.19 110 ALA A O 1
ATOM 816 N N . ALA A 1 111 ? -2.482 -1.846 -8.089 1.00 97.88 111 ALA A N 1
ATOM 817 C CA . ALA A 1 111 ? -1.859 -1.142 -9.208 1.00 97.88 111 ALA A CA 1
ATOM 818 C C . ALA A 1 111 ? -0.335 -1.358 -9.239 1.00 97.88 111 ALA A C 1
ATOM 820 O O . ALA A 1 111 ? 0.224 -1.672 -10.290 1.00 97.88 111 ALA A O 1
ATOM 821 N N . THR A 1 112 ? 0.325 -1.277 -8.082 1.00 98.06 112 THR A N 1
ATOM 822 C CA . THR A 1 112 ? 1.763 -1.548 -7.947 1.00 98.06 112 THR A CA 1
ATOM 823 C C . THR A 1 112 ? 2.105 -3.002 -8.274 1.00 98.06 112 THR A C 1
ATOM 825 O O . THR A 1 112 ? 3.064 -3.265 -8.998 1.00 98.06 112 THR A O 1
ATOM 828 N N . ARG A 1 113 ? 1.285 -3.959 -7.816 1.00 98.19 113 ARG A N 1
ATOM 829 C CA . ARG A 1 113 ? 1.424 -5.390 -8.138 1.00 98.19 113 ARG A CA 1
ATOM 830 C C . ARG A 1 113 ? 1.445 -5.647 -9.649 1.00 98.19 113 ARG A C 1
ATOM 832 O O . ARG A 1 113 ? 2.318 -6.364 -10.122 1.00 98.19 113 ARG A O 1
ATOM 839 N N . VAL A 1 114 ? 0.538 -5.022 -10.401 1.00 98.00 114 VAL A N 1
ATOM 840 C CA . VAL A 1 114 ? 0.469 -5.156 -11.869 1.00 98.00 114 VAL A CA 1
ATOM 841 C C . VAL A 1 114 ? 1.747 -4.667 -12.556 1.00 98.00 114 VAL A C 1
ATOM 843 O O . VAL A 1 114 ? 2.109 -5.180 -13.613 1.00 98.00 114 VAL A O 1
ATOM 846 N N . LEU A 1 115 ? 2.428 -3.665 -11.995 1.00 97.19 115 LEU A N 1
ATOM 847 C CA . LEU A 1 115 ? 3.709 -3.196 -12.524 1.00 97.19 115 LEU A CA 1
ATOM 848 C C . LEU A 1 115 ? 4.850 -4.151 -12.165 1.00 97.19 115 LEU A C 1
ATOM 850 O O . LEU A 1 115 ? 5.671 -4.442 -13.030 1.00 97.19 115 LEU A O 1
ATOM 854 N N . LEU A 1 116 ? 4.878 -4.671 -10.932 1.00 95.56 116 LEU A N 1
ATOM 855 C CA . LEU A 1 116 ? 5.872 -5.663 -10.498 1.00 95.56 116 LEU A CA 1
ATOM 856 C C . LEU A 1 116 ? 5.840 -6.926 -11.365 1.00 95.56 116 LEU A C 1
ATOM 858 O O . LEU A 1 116 ? 6.886 -7.460 -11.709 1.00 95.56 116 LEU A O 1
ATOM 862 N N . GLU A 1 117 ? 4.653 -7.377 -11.770 1.00 95.81 117 GLU A N 1
ATOM 863 C CA . GLU A 1 117 ? 4.472 -8.552 -12.638 1.00 95.81 117 GLU A CA 1
ATOM 864 C C . GLU A 1 117 ? 5.018 -8.365 -14.067 1.00 95.81 117 GLU A C 1
ATOM 866 O O . GLU A 1 117 ? 5.041 -9.318 -14.843 1.00 95.81 117 GLU A O 1
ATOM 871 N N . ARG A 1 118 ? 5.455 -7.152 -14.435 1.00 94.81 118 ARG A N 1
ATOM 872 C CA . ARG A 1 118 ? 6.115 -6.864 -15.721 1.00 94.81 118 ARG A CA 1
ATOM 873 C C . ARG A 1 118 ? 7.633 -6.982 -15.657 1.00 94.81 118 ARG A C 1
ATOM 875 O O . ARG A 1 118 ? 8.277 -6.834 -16.694 1.00 94.81 118 ARG A O 1
ATOM 882 N N . LEU A 1 119 ? 8.193 -7.184 -14.466 1.00 90.38 119 LEU A N 1
ATOM 883 C CA . LEU A 1 119 ? 9.617 -7.432 -14.314 1.00 90.38 119 LEU A CA 1
ATOM 884 C C . LEU A 1 119 ? 9.985 -8.777 -14.971 1.00 90.38 119 LEU A C 1
ATOM 886 O O . LEU A 1 119 ? 9.201 -9.725 -14.868 1.00 90.38 119 LEU A O 1
ATOM 890 N N . PRO A 1 120 ? 11.126 -8.842 -15.682 1.00 78.69 120 PRO A N 1
ATOM 891 C CA . PRO A 1 120 ? 11.569 -10.041 -16.390 1.00 78.69 120 PRO A CA 1
ATOM 892 C C . PRO A 1 120 ? 12.022 -11.176 -15.461 1.00 78.69 120 PRO A C 1
ATOM 894 O O . PRO A 1 120 ? 12.472 -10.893 -14.327 1.00 78.69 120 PRO A O 1
#